Protein AF-A0A0F5L8I5-F1 (afdb_monomer)

Organism: NCBI:txid361041

Sequence (91 aa):
MKTTRFIVITLATVLVSPAFAACPAPLAGDTPEVLEANRERLICLQRELSEKADDYQVTVDLDNLDRRFDDLQLKQRFNSLQFTPPKVPDF

Radius of gyration: 30.82 Å; Cα contacts (8 Å, |Δi|>4): 14; chains: 1; bounding box: 107×15×64 Å

Secondary structure (DSSP, 8-state):
--STTTTTTTTTTS--------PPPPPPS--HHHHHHHHHHHHHHHHHHHHHHHHHHHHHHHHHHHHHHHHHHHHHHHHHS------PPP-

Foldseek 3Di:
DPPVVVVVVVVPPPPPPPPPPQQDDQDDDDDPVSVVSVVSSVVSVVVVVVVVVVVVVVVVVVVVVVVVVVVVVVVVVVVPDPDDDDDDDDD

pLDDT: mean 79.59, std 15.82, range [45.56, 96.56]

Structure (mmCIF, N/CA/C/O backbone):
data_AF-A0A0F5L8I5-F1
#
_entry.id   AF-A0A0F5L8I5-F1
#
loop_
_atom_site.group_PDB
_atom_site.id
_atom_site.type_symbol
_atom_site.label_atom_id
_atom_site.label_alt_id
_atom_site.label_comp_id
_atom_site.label_asym_id
_atom_site.label_entity_id
_atom_site.label_seq_id
_atom_site.pdbx_PDB_ins_code
_atom_site.Cartn_x
_atom_site.Cartn_y
_atom_site.Cartn_z
_atom_site.occupancy
_atom_site.B_iso_or_equiv
_atom_site.auth_seq_id
_atom_site.auth_comp_id
_atom_site.auth_asym_id
_atom_site.auth_atom_id
_atom_site.pdbx_PDB_model_num
ATOM 1 N N . MET A 1 1 ? 48.733 7.480 14.096 1.00 45.56 1 MET A N 1
ATOM 2 C CA . MET A 1 1 ? 48.014 7.751 12.826 1.00 45.56 1 MET A CA 1
ATOM 3 C C . MET A 1 1 ? 47.461 6.441 12.257 1.00 45.5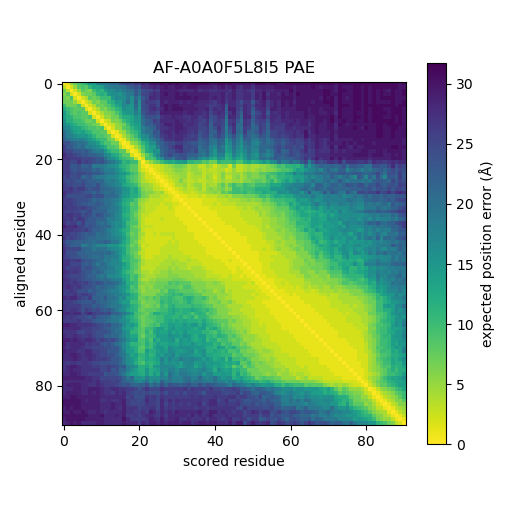6 1 MET A C 1
ATOM 5 O O . MET A 1 1 ? 48.077 5.849 11.383 1.00 45.56 1 MET A O 1
ATOM 9 N N . LYS A 1 2 ? 46.366 5.903 12.814 1.00 52.88 2 LYS A N 1
ATOM 10 C CA . LYS A 1 2 ? 45.836 4.575 12.421 1.00 52.88 2 LYS A CA 1
ATOM 11 C C . LYS A 1 2 ? 44.302 4.484 12.484 1.00 52.88 2 LYS A C 1
ATOM 13 O O . LYS A 1 2 ? 43.754 3.394 12.473 1.00 52.88 2 LYS A O 1
ATOM 18 N N . THR A 1 3 ? 43.620 5.627 12.558 1.00 54.16 3 THR A N 1
ATOM 19 C CA . THR A 1 3 ? 42.155 5.734 12.677 1.00 54.16 3 THR A CA 1
ATOM 20 C C . THR A 1 3 ? 41.492 6.236 11.391 1.00 54.16 3 THR A C 1
ATOM 22 O O . THR A 1 3 ? 40.319 5.974 11.164 1.00 54.16 3 THR A O 1
ATOM 25 N N . THR A 1 4 ? 42.246 6.869 10.486 1.00 54.28 4 THR A N 1
ATOM 26 C CA . THR A 1 4 ? 41.709 7.479 9.256 1.00 54.28 4 THR A CA 1
ATOM 27 C C . THR A 1 4 ? 41.332 6.465 8.169 1.00 54.28 4 THR A C 1
ATOM 29 O O . THR A 1 4 ? 40.541 6.776 7.289 1.00 54.28 4 THR A O 1
ATOM 32 N N . ARG A 1 5 ? 41.870 5.237 8.219 1.00 52.84 5 ARG A N 1
ATOM 33 C CA . ARG A 1 5 ? 41.588 4.196 7.210 1.00 52.84 5 ARG A CA 1
ATOM 34 C C . ARG A 1 5 ? 40.286 3.429 7.450 1.00 52.84 5 ARG A C 1
ATOM 36 O O . ARG A 1 5 ? 39.764 2.849 6.509 1.00 52.84 5 ARG A O 1
ATOM 43 N N . PHE A 1 6 ? 39.751 3.447 8.672 1.00 50.62 6 PHE A N 1
ATOM 44 C CA . PHE A 1 6 ? 38.522 2.714 8.998 1.00 50.62 6 PHE A CA 1
ATOM 45 C C . PHE A 1 6 ? 37.246 3.449 8.568 1.00 50.62 6 PHE A C 1
ATOM 47 O O . PHE A 1 6 ? 36.238 2.807 8.303 1.00 50.62 6 PHE A O 1
ATOM 54 N N . ILE A 1 7 ? 37.299 4.778 8.440 1.00 53.62 7 ILE A N 1
ATOM 55 C CA . ILE A 1 7 ? 36.136 5.613 8.093 1.00 53.62 7 ILE A CA 1
ATOM 56 C C . ILE A 1 7 ? 35.814 5.553 6.588 1.00 53.62 7 ILE A C 1
ATOM 58 O O . ILE A 1 7 ? 34.678 5.764 6.184 1.00 53.62 7 ILE A O 1
ATOM 62 N N . VAL A 1 8 ? 36.796 5.222 5.744 1.00 53.75 8 VAL A N 1
ATOM 63 C CA . VAL A 1 8 ? 36.608 5.191 4.283 1.00 53.75 8 VAL A CA 1
ATOM 64 C C . VAL A 1 8 ? 35.868 3.927 3.824 1.00 53.75 8 VAL A C 1
ATOM 66 O O . VAL A 1 8 ? 35.182 3.955 2.808 1.00 53.75 8 VAL A O 1
ATOM 69 N N . ILE A 1 9 ? 35.951 2.827 4.579 1.00 55.25 9 ILE A N 1
ATOM 70 C CA . ILE A 1 9 ? 35.363 1.540 4.171 1.00 55.25 9 ILE A CA 1
ATOM 71 C C . ILE A 1 9 ? 33.854 1.478 4.475 1.00 55.25 9 ILE A C 1
ATOM 73 O O . ILE A 1 9 ? 33.116 0.803 3.765 1.00 55.25 9 ILE A O 1
ATOM 77 N N . THR A 1 10 ? 33.357 2.231 5.458 1.00 54.28 10 THR A N 1
ATOM 78 C CA . THR A 1 10 ? 31.926 2.264 5.812 1.00 54.28 10 THR A CA 1
ATOM 79 C C . THR A 1 10 ? 31.074 3.187 4.936 1.00 54.28 10 THR A C 1
ATOM 81 O O . THR A 1 10 ? 29.851 3.116 5.005 1.00 54.28 10 THR A O 1
ATOM 84 N N . LEU A 1 11 ? 31.677 4.024 4.082 1.00 53.47 11 LEU A N 1
ATOM 85 C CA . LEU A 1 11 ? 30.937 4.950 3.211 1.00 53.47 11 LEU A CA 1
ATOM 86 C C . LEU A 1 11 ? 30.576 4.350 1.836 1.00 53.47 11 LEU A C 1
ATOM 88 O O . LEU A 1 11 ? 29.834 4.961 1.074 1.00 53.47 11 LEU A O 1
ATOM 92 N N . ALA A 1 12 ? 31.077 3.156 1.507 1.00 54.75 12 ALA A N 1
ATOM 93 C CA . ALA A 1 12 ? 30.854 2.528 0.202 1.00 54.75 12 ALA A CA 1
ATOM 94 C C . ALA A 1 12 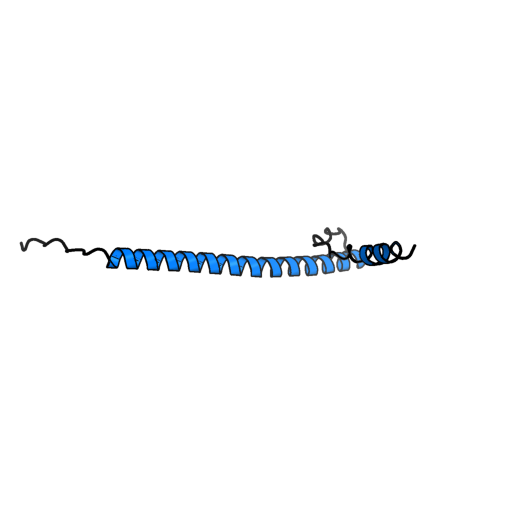? 29.549 1.708 0.107 1.00 54.75 12 ALA A C 1
ATOM 96 O O . ALA A 1 12 ? 29.181 1.275 -0.980 1.00 54.75 12 ALA A O 1
ATOM 97 N N . THR A 1 13 ? 28.828 1.495 1.212 1.00 55.88 13 THR A N 1
ATOM 98 C CA . THR A 1 13 ? 27.635 0.624 1.253 1.00 55.88 13 THR A CA 1
ATOM 99 C C . THR A 1 13 ? 26.296 1.372 1.241 1.00 55.88 13 THR A C 1
ATOM 101 O O . THR A 1 13 ? 25.259 0.748 1.427 1.00 55.88 13 THR A O 1
ATOM 104 N N . VAL A 1 14 ? 26.280 2.693 1.027 1.00 58.19 14 VAL A N 1
ATOM 105 C CA . VAL A 1 14 ? 25.071 3.531 1.215 1.00 58.19 14 VAL A CA 1
ATOM 106 C C . VAL A 1 14 ? 24.247 3.760 -0.070 1.00 58.19 14 VAL A C 1
ATOM 108 O O . VAL A 1 14 ? 23.215 4.415 -0.017 1.00 58.19 14 VAL A O 1
ATOM 111 N N . LEU A 1 15 ? 24.619 3.212 -1.233 1.00 54.22 15 LEU A N 1
ATOM 112 C CA . LEU A 1 15 ? 23.956 3.572 -2.505 1.00 54.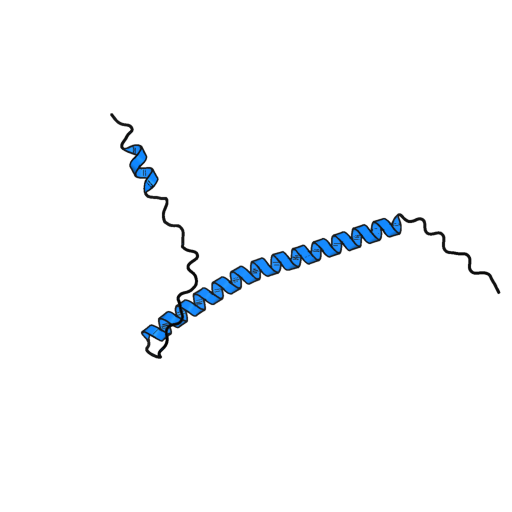22 15 LEU A CA 1
ATOM 113 C C . LEU A 1 15 ? 23.499 2.383 -3.361 1.00 54.22 15 LEU A C 1
ATOM 115 O O . LEU A 1 15 ? 23.592 2.423 -4.583 1.00 54.22 15 LEU A O 1
ATOM 119 N N . VAL A 1 16 ? 22.948 1.342 -2.735 1.00 55.94 16 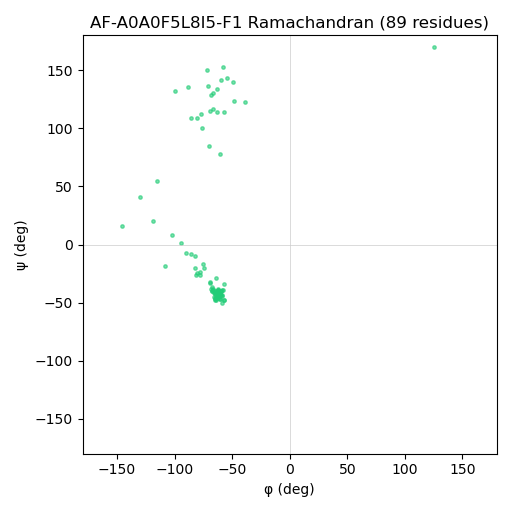VAL A N 1
ATOM 120 C CA . VAL A 1 16 ? 22.067 0.394 -3.443 1.00 55.94 16 VAL A CA 1
ATOM 121 C C . VAL A 1 16 ? 20.667 0.492 -2.850 1.00 55.94 16 VAL A C 1
ATOM 123 O O . VAL A 1 16 ? 20.086 -0.481 -2.384 1.00 55.94 16 VAL A O 1
ATOM 126 N N . SER A 1 17 ? 20.125 1.707 -2.827 1.00 45.62 17 SER A N 1
ATOM 127 C CA . SER A 1 17 ? 18.678 1.870 -2.786 1.00 45.62 17 SER A CA 1
ATOM 128 C C . SER A 1 17 ? 18.191 1.408 -4.157 1.00 45.62 17 SER A C 1
ATOM 130 O O . SER A 1 17 ? 18.563 2.053 -5.144 1.00 45.62 17 SER A O 1
ATOM 132 N N . PRO A 1 18 ? 17.412 0.319 -4.292 1.00 51.28 18 PRO A N 1
ATOM 133 C CA . PRO A 1 18 ? 16.659 0.146 -5.516 1.00 51.28 18 PRO A CA 1
ATOM 134 C C . PRO A 1 18 ? 15.813 1.409 -5.615 1.00 51.28 18 PRO A C 1
ATOM 136 O O . PRO A 1 18 ? 14.998 1.698 -4.737 1.00 51.28 18 PRO A O 1
ATOM 139 N N . ALA A 1 19 ? 16.079 2.227 -6.631 1.00 54.31 19 ALA A N 1
ATOM 140 C CA . ALA A 1 19 ? 15.091 3.190 -7.048 1.00 54.31 19 ALA A CA 1
ATOM 141 C C . ALA A 1 19 ? 13.792 2.388 -7.159 1.00 54.31 19 ALA A C 1
ATOM 143 O O . ALA A 1 19 ? 13.766 1.361 -7.842 1.00 54.31 19 ALA A O 1
ATOM 144 N N . PHE A 1 20 ? 12.750 2.809 -6.446 1.00 49.78 20 PHE A N 1
ATOM 145 C CA . PHE A 1 20 ? 11.379 2.497 -6.819 1.00 49.78 20 PHE A CA 1
ATOM 146 C C . PHE A 1 20 ? 11.205 3.118 -8.205 1.00 49.78 20 PHE A C 1
ATOM 148 O O . PHE A 1 20 ? 10.816 4.275 -8.358 1.00 49.78 20 PHE A O 1
ATOM 155 N N . ALA A 1 21 ? 11.745 2.418 -9.196 1.00 54.38 21 ALA A N 1
ATOM 156 C CA . ALA A 1 21 ? 11.952 2.903 -10.531 1.00 54.38 21 ALA A CA 1
ATOM 157 C C . ALA A 1 21 ? 10.572 2.871 -11.146 1.00 54.38 21 ALA A C 1
ATOM 159 O O . ALA A 1 21 ? 10.095 1.800 -11.512 1.00 54.38 21 ALA A O 1
ATOM 160 N N . ALA A 1 22 ? 9.930 4.038 -11.189 1.00 72.69 22 ALA A N 1
ATOM 161 C CA . ALA A 1 22 ? 8.741 4.247 -11.992 1.00 72.69 22 ALA A CA 1
ATOM 162 C C . ALA A 1 22 ? 8.927 3.493 -13.313 1.00 72.69 22 ALA A C 1
ATOM 164 O O . ALA A 1 22 ? 9.949 3.686 -13.984 1.00 72.69 22 ALA A O 1
ATOM 165 N N . CYS A 1 23 ? 8.002 2.581 -13.621 1.00 84.00 23 CYS A N 1
ATOM 166 C CA . CYS A 1 23 ? 8.167 1.680 -14.754 1.00 84.00 23 CYS A CA 1
ATOM 167 C C . CYS A 1 23 ? 8.565 2.443 -16.030 1.00 84.00 23 CYS A C 1
ATOM 169 O O . CYS A 1 23 ? 8.039 3.537 -16.280 1.00 84.00 23 CYS A O 1
ATOM 171 N N . PRO A 1 24 ? 9.488 1.890 -16.840 1.00 82.81 24 PRO A N 1
ATOM 172 C CA . PRO A 1 24 ? 10.097 2.603 -17.964 1.00 82.81 24 PRO A CA 1
ATOM 173 C C . PRO A 1 24 ? 9.028 3.151 -18.909 1.00 82.81 24 PRO A C 1
ATOM 175 O O . PRO A 1 24 ? 8.007 2.497 -19.096 1.00 82.81 24 PRO A O 1
ATOM 178 N N . ALA A 1 25 ? 9.229 4.344 -19.481 1.00 82.00 25 ALA A N 1
ATOM 179 C CA . ALA A 1 25 ? 8.269 5.028 -20.363 1.00 82.00 25 ALA A CA 1
ATOM 180 C C . ALA A 1 25 ? 7.902 4.177 -21.604 1.00 82.00 25 ALA A C 1
ATOM 182 O O . ALA A 1 25 ? 8.712 3.347 -22.016 1.00 82.00 25 ALA A O 1
ATOM 183 N N . PRO A 1 26 ? 6.703 4.336 -22.206 1.00 85.81 26 PRO A N 1
ATOM 184 C CA . PRO A 1 26 ? 6.336 3.528 -23.360 1.00 85.81 26 PRO A CA 1
ATOM 185 C C . PRO A 1 26 ? 7.173 3.964 -24.563 1.00 85.81 26 PRO A C 1
ATOM 187 O O . PRO A 1 26 ? 7.348 5.161 -24.803 1.00 85.81 26 PRO A O 1
ATOM 190 N N . LEU A 1 27 ? 7.673 2.994 -25.321 1.00 88.44 27 LEU A N 1
ATOM 191 C CA . LEU A 1 27 ? 8.405 3.253 -26.554 1.00 88.44 27 LEU A CA 1
ATOM 192 C C . LEU A 1 27 ? 7.467 3.058 -27.744 1.00 88.44 27 LEU A C 1
ATOM 194 O O . LEU A 1 27 ? 6.737 2.072 -27.812 1.00 88.44 27 LEU A O 1
ATOM 198 N N . ALA A 1 28 ? 7.468 4.019 -28.665 1.00 84.50 28 ALA A N 1
ATOM 199 C CA . ALA A 1 28 ? 6.651 3.963 -29.869 1.00 84.50 28 ALA A CA 1
ATOM 200 C C . ALA A 1 28 ? 7.399 3.238 -30.994 1.00 84.50 28 ALA A C 1
ATOM 202 O O . ALA A 1 28 ? 8.571 3.523 -31.245 1.00 84.50 28 ALA A O 1
ATOM 203 N N . GLY A 1 29 ? 6.700 2.346 -31.693 1.00 88.56 29 GLY A N 1
ATOM 204 C CA . GLY A 1 29 ? 7.219 1.597 -32.834 1.00 88.56 29 GLY A CA 1
ATOM 205 C C . GLY A 1 29 ? 7.073 0.088 -32.665 1.00 88.56 29 GLY A C 1
ATOM 206 O O . GLY A 1 29 ? 6.760 -0.401 -31.584 1.00 88.56 29 GLY A O 1
ATOM 207 N N . ASP A 1 30 ? 7.343 -0.632 -33.752 1.00 88.94 30 ASP A N 1
ATOM 208 C CA . ASP A 1 30 ? 7.090 -2.076 -33.854 1.00 88.94 30 ASP A CA 1
ATOM 209 C C . ASP A 1 30 ? 8.380 -2.879 -34.099 1.00 88.94 30 ASP A C 1
ATOM 211 O O . ASP A 1 30 ? 8.345 -4.002 -34.603 1.00 88.94 30 ASP A O 1
ATOM 215 N N . THR A 1 31 ? 9.546 -2.302 -33.785 1.00 92.88 31 THR A N 1
ATOM 216 C CA . THR A 1 31 ? 10.810 -3.047 -33.869 1.00 92.88 31 THR A CA 1
ATOM 217 C C . THR A 1 31 ? 10.881 -4.072 -32.731 1.00 92.88 31 THR A C 1
ATOM 219 O O . THR A 1 31 ? 10.312 -3.839 -31.658 1.00 92.88 31 THR A O 1
ATOM 222 N N . PRO A 1 32 ? 11.563 -5.215 -32.921 1.00 90.81 32 PRO A N 1
ATOM 223 C CA . PRO A 1 32 ? 11.644 -6.250 -31.891 1.00 90.81 32 PRO A CA 1
ATOM 224 C C . PRO A 1 32 ? 12.231 -5.733 -30.568 1.00 90.81 32 PRO A C 1
ATOM 226 O O . PRO A 1 32 ? 11.775 -6.127 -29.499 1.00 90.81 32 PRO A O 1
ATOM 229 N N . GLU A 1 33 ? 13.172 -4.792 -30.616 1.00 88.69 33 GLU A N 1
ATOM 230 C CA . GLU A 1 33 ? 13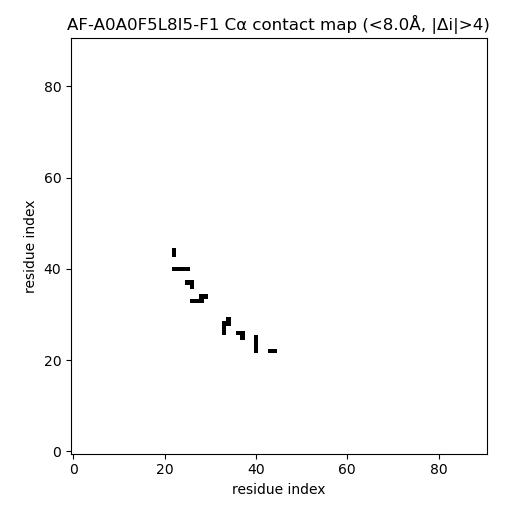.763 -4.167 -29.428 1.00 88.69 33 GLU A CA 1
ATOM 231 C C . GLU A 1 33 ? 12.750 -3.294 -28.676 1.00 88.69 33 GLU A C 1
ATOM 233 O O . GLU A 1 33 ? 12.695 -3.314 -27.446 1.00 88.69 33 GLU A O 1
ATOM 238 N N . VAL A 1 34 ? 11.919 -2.546 -29.410 1.00 88.62 34 VAL A N 1
ATOM 239 C CA . VAL A 1 34 ? 10.845 -1.729 -28.832 1.00 88.62 34 VAL A CA 1
ATOM 240 C C . VAL A 1 34 ? 9.776 -2.619 -28.200 1.00 88.62 34 VAL A C 1
ATOM 242 O O . VAL A 1 34 ? 9.262 -2.300 -27.126 1.00 88.62 34 VAL A O 1
ATOM 245 N N . LEU A 1 35 ? 9.457 -3.752 -28.826 1.00 89.25 35 LEU A N 1
ATOM 246 C CA . LEU A 1 35 ? 8.477 -4.689 -28.292 1.00 89.25 35 LEU A CA 1
ATOM 247 C C . LEU A 1 35 ? 8.954 -5.332 -26.984 1.00 89.25 35 LEU A C 1
ATOM 249 O O . LEU A 1 35 ? 8.184 -5.375 -26.024 1.00 89.25 35 LEU A O 1
ATOM 253 N N . GLU A 1 36 ? 10.211 -5.775 -26.913 1.00 90.50 36 GLU A N 1
ATOM 254 C CA . GLU A 1 36 ? 10.767 -6.344 -25.679 1.00 90.50 36 GLU A CA 1
ATOM 255 C C . GLU A 1 36 ? 10.856 -5.303 -24.556 1.00 90.50 36 GLU A C 1
ATOM 257 O O . GLU A 1 36 ? 10.424 -5.567 -23.434 1.00 90.50 36 GLU A O 1
ATOM 262 N N . ALA A 1 37 ? 11.277 -4.073 -24.853 1.00 86.62 37 ALA A N 1
ATOM 263 C CA . ALA A 1 37 ? 11.292 -3.004 -23.854 1.00 86.62 37 ALA A CA 1
ATOM 264 C C . ALA A 1 37 ? 9.878 -2.670 -23.324 1.00 86.62 37 ALA A C 1
ATOM 266 O O . ALA A 1 37 ? 9.676 -2.457 -22.125 1.00 86.62 37 ALA A O 1
ATOM 267 N N . ASN A 1 38 ? 8.863 -2.677 -24.195 1.00 88.62 38 ASN A N 1
ATOM 268 C CA . ASN A 1 38 ? 7.467 -2.515 -23.783 1.00 88.62 38 ASN A CA 1
ATOM 269 C C . ASN A 1 38 ? 6.938 -3.731 -23.000 1.00 88.62 38 ASN A C 1
ATOM 271 O O . ASN A 1 38 ? 6.118 -3.569 -22.094 1.00 88.62 38 ASN A O 1
ATOM 275 N N . ARG A 1 39 ? 7.411 -4.945 -23.294 1.00 88.75 39 ARG A N 1
ATOM 276 C CA . ARG A 1 39 ? 7.085 -6.148 -22.519 1.00 88.75 39 ARG A CA 1
ATOM 277 C C . ARG A 1 39 ? 7.632 -6.058 -21.097 1.00 88.75 39 ARG A C 1
ATOM 279 O O . ARG A 1 39 ? 6.889 -6.300 -20.146 1.00 88.75 39 ARG A O 1
ATOM 286 N N . GLU A 1 40 ? 8.892 -5.669 -20.938 1.00 90.94 40 GLU A N 1
ATOM 287 C CA . GLU A 1 40 ? 9.515 -5.460 -19.624 1.00 90.94 40 GLU A CA 1
ATOM 288 C C . GLU A 1 40 ? 8.775 -4.389 -18.812 1.00 90.94 40 GLU A C 1
ATOM 290 O O . GLU A 1 40 ? 8.508 -4.571 -17.620 1.00 90.94 40 GLU A O 1
ATOM 295 N N . ARG A 1 41 ? 8.341 -3.309 -19.475 1.00 89.94 41 ARG A N 1
ATOM 296 C CA . ARG A 1 41 ? 7.472 -2.286 -18.880 1.00 89.94 41 ARG A CA 1
ATOM 297 C C . ARG A 1 41 ? 6.171 -2.877 -18.338 1.00 89.94 41 ARG A C 1
ATOM 299 O O . ARG A 1 41 ? 5.785 -2.545 -17.219 1.00 89.94 41 ARG A O 1
ATOM 306 N N . LEU A 1 42 ? 5.478 -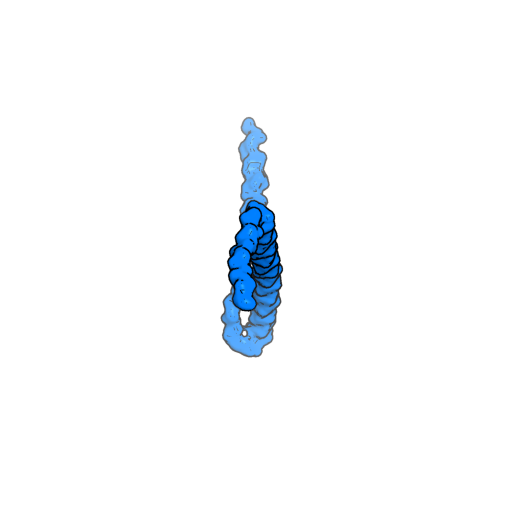3.717 -19.108 1.00 91.50 42 LEU A N 1
ATOM 307 C CA . LEU A 1 42 ? 4.215 -4.323 -18.672 1.00 91.50 42 LEU A CA 1
ATOM 308 C C . LEU A 1 42 ? 4.404 -5.219 -17.446 1.00 91.50 42 LEU A C 1
ATOM 310 O O . LEU A 1 42 ? 3.586 -5.167 -16.532 1.00 91.50 42 LEU A O 1
ATOM 314 N N . ILE A 1 43 ? 5.496 -5.984 -17.393 1.00 92.12 43 ILE A N 1
ATOM 315 C CA . ILE A 1 43 ? 5.833 -6.820 -16.232 1.00 92.12 43 ILE A CA 1
ATOM 316 C C . ILE A 1 43 ? 6.066 -5.948 -14.992 1.00 92.12 43 ILE A C 1
ATOM 318 O O . ILE A 1 43 ? 5.557 -6.255 -13.914 1.00 92.12 43 ILE A O 1
ATOM 322 N N . CYS A 1 44 ? 6.788 -4.834 -15.144 1.00 91.12 44 CYS A N 1
ATOM 323 C CA . CYS A 1 44 ? 6.971 -3.867 -14.064 1.00 91.12 44 CYS A CA 1
ATOM 324 C C . CYS A 1 44 ? 5.626 -3.306 -13.572 1.00 91.12 44 CYS A C 1
ATOM 326 O O . CYS A 1 44 ? 5.335 -3.362 -12.378 1.00 91.12 44 CYS A O 1
ATOM 328 N N . LEU A 1 45 ? 4.775 -2.832 -14.490 1.00 89.75 45 LEU A N 1
ATOM 329 C CA . LEU A 1 45 ? 3.472 -2.255 -14.143 1.00 89.75 45 LEU A CA 1
ATOM 330 C C . LEU A 1 45 ? 2.558 -3.280 -13.467 1.00 89.75 45 LEU A C 1
ATOM 332 O O . LEU A 1 45 ? 1.850 -2.947 -12.521 1.00 89.75 45 LEU A O 1
ATOM 336 N N . GLN A 1 46 ? 2.589 -4.535 -13.918 1.00 91.31 46 GLN A N 1
ATOM 337 C CA . GLN A 1 46 ? 1.838 -5.620 -13.297 1.00 91.31 46 GLN A CA 1
ATOM 338 C C . GLN A 1 46 ? 2.270 -5.838 -11.843 1.00 91.31 46 GLN A C 1
ATOM 340 O O . GLN A 1 46 ? 1.417 -6.009 -10.973 1.00 91.31 46 GLN A O 1
ATOM 345 N N . ARG A 1 47 ? 3.578 -5.794 -11.571 1.00 89.25 47 ARG A N 1
ATOM 346 C CA . ARG A 1 47 ? 4.110 -5.918 -10.212 1.00 89.25 47 ARG A CA 1
ATOM 347 C C . ARG A 1 47 ? 3.677 -4.751 -9.323 1.00 89.25 47 ARG A C 1
ATOM 349 O O . ARG A 1 47 ? 3.207 -4.991 -8.213 1.00 89.25 47 ARG A O 1
ATOM 356 N N . GLU A 1 48 ? 3.770 -3.515 -9.814 1.00 87.31 48 GLU A N 1
ATOM 357 C CA . GLU A 1 48 ? 3.290 -2.340 -9.069 1.00 87.31 48 GLU A CA 1
ATOM 358 C C . GLU A 1 48 ? 1.790 -2.430 -8.758 1.00 87.31 48 GLU A C 1
ATOM 360 O O . GLU A 1 48 ? 1.354 -2.061 -7.669 1.00 87.31 48 GLU A O 1
ATOM 365 N N . LEU A 1 49 ? 0.987 -2.920 -9.708 1.00 88.00 49 LEU A N 1
ATOM 366 C CA . LEU A 1 49 ? -0.446 -3.113 -9.502 1.00 88.00 49 LEU A CA 1
ATOM 367 C C . LEU A 1 49 ? -0.732 -4.179 -8.446 1.00 88.00 49 LEU A C 1
ATOM 369 O O . LEU A 1 49 ? -1.607 -3.954 -7.616 1.00 88.00 49 LEU A O 1
ATOM 373 N N . SER A 1 50 ? -0.006 -5.303 -8.447 1.00 87.38 50 SER A N 1
ATOM 374 C CA . SER A 1 50 ? -0.179 -6.327 -7.409 1.00 87.38 50 SER A CA 1
ATOM 375 C C . SER A 1 50 ? 0.162 -5.798 -6.017 1.00 87.38 50 SER A C 1
ATOM 377 O O . SER A 1 50 ? -0.614 -5.991 -5.091 1.00 87.38 50 SER A O 1
ATOM 379 N N . GLU A 1 51 ? 1.256 -5.047 -5.885 1.00 85.38 51 GLU A N 1
ATOM 380 C CA . GLU A 1 51 ? 1.674 -4.486 -4.596 1.00 85.38 51 GLU A CA 1
ATOM 381 C C . GLU A 1 51 ? 0.658 -3.461 -4.066 1.00 85.38 51 GLU A C 1
ATOM 383 O O . GLU A 1 51 ? 0.307 -3.471 -2.889 1.00 85.38 51 GLU A O 1
ATOM 388 N N . LYS A 1 52 ? 0.103 -2.619 -4.950 1.00 85.75 52 LYS A N 1
ATOM 389 C CA . LYS A 1 52 ? -0.970 -1.678 -4.587 1.00 85.75 52 LYS A CA 1
ATOM 390 C C . LYS A 1 52 ? -2.292 -2.370 -4.263 1.00 85.75 52 LYS A C 1
ATOM 392 O O . LYS A 1 52 ? -3.056 -1.858 -3.450 1.00 85.75 52 LYS A O 1
ATOM 397 N N . ALA A 1 53 ? -2.595 -3.489 -4.916 1.00 85.31 53 ALA A N 1
ATOM 398 C CA . ALA A 1 53 ? -3.814 -4.244 -4.650 1.00 85.31 53 ALA A CA 1
ATOM 399 C C . ALA A 1 53 ? -3.785 -4.870 -3.250 1.00 85.31 53 ALA A C 1
ATOM 401 O O . ALA A 1 53 ? -4.796 -4.818 -2.550 1.00 85.31 53 ALA A O 1
ATOM 402 N N . ASP A 1 54 ? -2.630 -5.387 -2.828 1.00 85.44 54 ASP A N 1
ATOM 403 C CA . ASP A 1 54 ? -2.447 -5.938 -1.484 1.00 85.44 54 ASP A CA 1
ATOM 404 C C . ASP A 1 54 ? -2.652 -4.856 -0.406 1.00 85.44 54 ASP A C 1
ATOM 406 O O . ASP A 1 54 ? -3.390 -5.070 0.556 1.00 85.44 54 ASP A O 1
ATOM 410 N N . ASP A 1 55 ? -2.085 -3.660 -0.600 1.00 85.94 55 ASP A N 1
ATOM 411 C CA . ASP A 1 55 ? -2.266 -2.517 0.311 1.00 85.94 55 ASP A CA 1
ATOM 412 C C . ASP A 1 55 ? -3.728 -2.026 0.363 1.00 85.94 55 ASP A C 1
ATOM 414 O O . ASP A 1 55 ? -4.295 -1.756 1.430 1.00 85.94 55 ASP A O 1
ATOM 418 N N . TYR A 1 56 ? -4.389 -1.983 -0.797 1.00 89.00 56 TYR A N 1
ATOM 419 C CA . TYR A 1 56 ? -5.806 -1.639 -0.885 1.00 89.00 56 TYR A CA 1
ATOM 420 C C . TYR A 1 56 ? -6.688 -2.643 -0.135 1.00 89.00 56 TYR A C 1
ATOM 422 O O . TYR A 1 56 ? -7.602 -2.239 0.587 1.00 89.00 56 TYR A O 1
ATOM 430 N N . GLN A 1 57 ? -6.405 -3.942 -0.262 1.00 90.56 57 GLN A N 1
ATOM 431 C CA . GLN A 1 57 ? -7.156 -4.988 0.428 1.00 90.56 57 GLN A CA 1
ATOM 432 C C . GLN A 1 57 ? -7.058 -4.831 1.950 1.00 90.56 57 GLN A C 1
ATOM 434 O O . GLN A 1 57 ? -8.082 -4.858 2.634 1.00 90.56 57 GLN A O 1
ATOM 439 N N . VAL A 1 58 ? -5.853 -4.583 2.474 1.00 92.19 58 VAL A N 1
ATOM 440 C CA . VAL A 1 58 ? -5.642 -4.326 3.908 1.00 92.19 58 VAL A CA 1
ATOM 441 C C . VAL A 1 58 ? -6.451 -3.115 4.371 1.00 92.19 58 VAL A C 1
ATOM 443 O O . VAL A 1 58 ? -7.112 -3.173 5.407 1.00 92.19 58 VAL A O 1
ATOM 446 N N . THR A 1 59 ? -6.450 -2.034 3.592 1.00 92.94 59 THR A N 1
ATOM 447 C CA . THR A 1 59 ? -7.215 -0.818 3.909 1.00 92.94 59 THR A CA 1
ATOM 448 C C . THR A 1 59 ? -8.719 -1.098 3.989 1.00 92.94 59 THR A C 1
ATOM 450 O O . THR A 1 59 ? -9.376 -0.712 4.954 1.00 92.94 59 THR A O 1
ATOM 453 N N . VAL A 1 60 ? -9.267 -1.825 3.012 1.00 94.88 60 VAL A N 1
ATOM 454 C CA . VAL A 1 60 ? -10.688 -2.211 2.997 1.00 94.88 60 VAL A CA 1
ATOM 455 C C . VAL A 1 60 ? -11.043 -3.104 4.189 1.00 94.88 60 VAL A C 1
ATOM 457 O O . VAL A 1 60 ? -12.118 -2.958 4.777 1.00 94.88 60 VAL A O 1
ATOM 460 N N . ASP A 1 61 ? -10.160 -4.026 4.565 1.00 93.62 61 ASP A N 1
ATOM 461 C CA . ASP A 1 61 ? -10.382 -4.910 5.709 1.00 93.62 61 ASP A CA 1
ATOM 462 C C . ASP A 1 61 ? -10.384 -4.137 7.036 1.00 93.62 61 ASP A C 1
ATOM 464 O O . ASP A 1 61 ? -11.235 -4.396 7.895 1.00 93.62 61 ASP A O 1
ATOM 468 N N . LEU A 1 62 ? -9.504 -3.140 7.183 1.00 95.44 62 LEU A N 1
ATOM 469 C CA . LEU A 1 62 ? -9.482 -2.245 8.343 1.00 95.44 62 LEU A CA 1
ATOM 470 C C . LEU A 1 62 ? -10.760 -1.405 8.445 1.00 95.44 62 LEU A C 1
ATOM 472 O O . LEU A 1 62 ? -11.389 -1.394 9.504 1.00 95.44 62 LEU A O 1
ATOM 476 N N . ASP A 1 63 ? -11.197 -0.783 7.349 1.00 96.06 63 ASP A N 1
ATOM 477 C CA . ASP A 1 63 ? -12.442 -0.004 7.309 1.00 96.06 63 ASP A CA 1
ATOM 478 C C . ASP A 1 63 ? -13.663 -0.854 7.692 1.00 96.06 63 ASP A C 1
ATOM 480 O O . ASP A 1 63 ? -14.577 -0.408 8.391 1.00 96.06 63 ASP A O 1
ATOM 484 N N . ASN A 1 64 ? -13.699 -2.109 7.241 1.00 95.25 64 ASN A N 1
ATOM 485 C CA . ASN A 1 64 ? -14.766 -3.036 7.601 1.00 95.25 64 ASN A CA 1
ATOM 486 C C . ASN A 1 64 ? -14.731 -3.422 9.083 1.00 95.25 64 ASN A C 1
ATOM 488 O O . ASN A 1 64 ? -15.792 -3.606 9.686 1.00 95.25 64 ASN A O 1
ATOM 492 N N . LEU A 1 65 ? -13.542 -3.574 9.669 1.00 95.50 65 LEU A N 1
ATOM 493 C CA . LEU A 1 65 ? -13.385 -3.851 11.095 1.00 95.50 65 LEU A CA 1
ATOM 494 C C . LEU A 1 65 ? -13.897 -2.667 11.922 1.00 95.50 65 LEU A C 1
ATOM 496 O O . LEU A 1 65 ? -14.716 -2.870 12.818 1.00 95.50 65 LEU A O 1
ATOM 500 N N . ASP A 1 66 ? -13.492 -1.449 11.571 1.00 96.56 66 ASP A N 1
ATOM 501 C CA . ASP A 1 66 ? -13.886 -0.223 12.271 1.00 96.56 66 ASP A CA 1
ATOM 502 C C . ASP A 1 66 ? -15.414 -0.066 12.314 1.00 96.56 66 ASP A C 1
ATOM 504 O O . ASP A 1 66 ? -16.022 0.028 13.382 1.00 96.56 66 ASP A O 1
ATOM 508 N N . ARG A 1 67 ? -16.078 -0.247 11.165 1.00 95.31 67 ARG A N 1
ATOM 509 C CA . ARG A 1 67 ? -17.550 -0.233 11.080 1.00 95.31 67 ARG A CA 1
ATOM 510 C C . ARG A 1 67 ? -18.220 -1.286 11.960 1.00 95.31 67 ARG A C 1
ATOM 512 O O . ARG A 1 67 ? -19.278 -1.032 12.537 1.00 95.31 67 ARG A O 1
ATOM 519 N N . ARG A 1 68 ? -17.645 -2.490 12.055 1.00 94.81 68 ARG A N 1
ATOM 520 C CA . ARG A 1 68 ? -18.175 -3.554 12.928 1.00 94.81 68 ARG A CA 1
ATOM 521 C C . ARG A 1 68 ? -18.009 -3.191 14.398 1.00 94.81 68 ARG A C 1
ATOM 523 O O . ARG A 1 68 ? -18.891 -3.500 15.197 1.00 94.81 68 ARG A O 1
ATOM 530 N N . PHE A 1 69 ? -16.898 -2.560 14.760 1.00 96.56 69 PHE A N 1
ATOM 531 C CA . PHE A 1 69 ? -16.658 -2.105 16.122 1.00 96.56 69 PHE A CA 1
ATOM 532 C C . PHE A 1 69 ? -17.649 -1.009 16.529 1.00 96.56 69 PHE A C 1
ATOM 534 O O . PHE A 1 69 ? -18.236 -1.088 17.610 1.00 96.56 69 PHE A O 1
ATOM 541 N N . ASP A 1 70 ? -17.917 -0.057 15.638 1.00 95.56 70 ASP A N 1
ATOM 542 C CA . ASP A 1 70 ? -18.925 0.984 15.843 1.00 95.56 70 ASP A CA 1
ATOM 543 C C . ASP A 1 70 ? -20.336 0.414 16.020 1.00 95.56 70 ASP A C 1
ATOM 545 O O . ASP A 1 70 ? -21.049 0.800 16.950 1.00 95.56 70 ASP A O 1
ATOM 549 N N . ASP A 1 71 ? -20.733 -0.554 15.190 1.00 95.94 71 ASP A N 1
ATOM 550 C CA . ASP A 1 71 ? -22.024 -1.239 15.325 1.00 95.94 71 ASP A CA 1
ATOM 551 C C . ASP A 1 71 ? -22.146 -1.969 16.675 1.00 95.94 71 ASP A C 1
ATOM 553 O O . ASP A 1 71 ? -23.174 -1.886 17.354 1.00 95.94 71 ASP A O 1
ATOM 557 N N . LEU A 1 72 ? -21.083 -2.646 17.120 1.00 94.81 72 LEU A N 1
ATOM 558 C CA . LEU A 1 72 ? -21.061 -3.312 18.424 1.00 94.81 72 LEU A CA 1
ATOM 559 C C . LEU A 1 72 ? -21.174 -2.318 19.581 1.00 94.81 72 LEU A C 1
ATOM 561 O O . LEU A 1 72 ? -21.961 -2.544 20.504 1.00 94.81 72 LEU A O 1
ATOM 565 N N . GLN A 1 73 ? -20.430 -1.212 19.533 1.00 94.81 73 GLN A N 1
ATOM 566 C CA . GLN A 1 73 ? -20.541 -0.152 20.532 1.00 94.81 73 GLN A CA 1
ATOM 567 C C . GLN A 1 73 ? -21.949 0.442 20.564 1.00 94.81 73 GLN A C 1
ATOM 569 O O . GLN A 1 73 ? -22.505 0.667 21.640 1.00 94.81 73 GLN A O 1
ATOM 574 N N . LEU A 1 74 ? -22.549 0.679 19.398 1.00 93.50 74 LEU A N 1
ATOM 575 C CA . LEU A 1 74 ? -23.903 1.203 19.297 1.00 93.50 74 LEU A CA 1
ATOM 57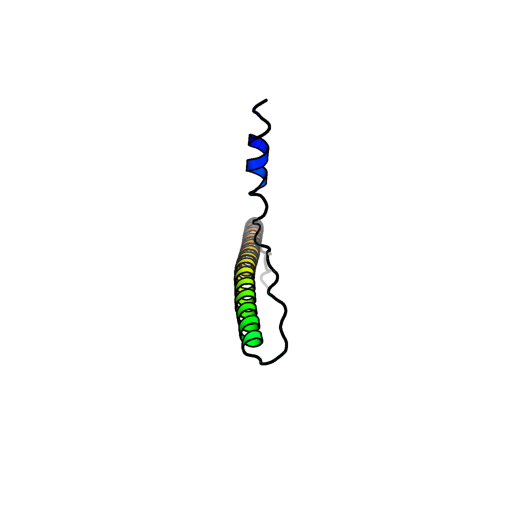6 C C . LEU A 1 74 ? -24.915 0.235 19.921 1.00 93.50 74 LEU A C 1
ATOM 578 O O . LEU A 1 74 ? -25.737 0.652 20.736 1.00 93.50 74 LEU A O 1
ATOM 582 N N . LYS A 1 75 ? -24.813 -1.063 19.621 1.00 90.06 75 LYS A N 1
ATOM 583 C CA . LYS A 1 75 ? -25.643 -2.111 20.238 1.00 90.06 75 LYS A CA 1
ATOM 584 C C . LYS A 1 75 ? -25.488 -2.157 21.753 1.00 90.06 75 LYS A C 1
ATOM 586 O O . LYS A 1 75 ? -26.485 -2.249 22.461 1.00 90.06 75 LYS A O 1
ATOM 591 N N . GLN A 1 76 ? -24.264 -2.061 22.266 1.00 89.88 76 GLN A N 1
ATOM 592 C CA . GLN A 1 76 ? -24.018 -2.008 23.709 1.00 89.88 76 GLN A CA 1
ATOM 593 C C . GLN A 1 76 ? -24.671 -0.782 24.348 1.00 89.88 76 GLN A C 1
ATOM 595 O O . GLN A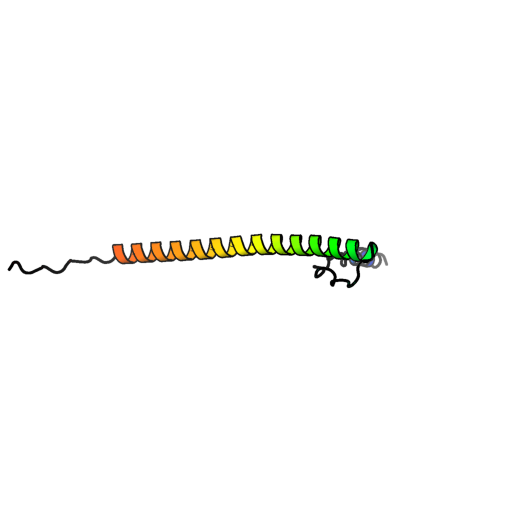 1 76 ? -25.320 -0.910 25.385 1.00 89.88 76 GLN A O 1
ATOM 600 N N . ARG A 1 77 ? -24.563 0.388 23.707 1.00 88.81 77 ARG A N 1
ATOM 601 C CA . ARG A 1 77 ? -25.242 1.607 24.162 1.00 88.81 77 ARG A CA 1
ATOM 602 C C . ARG A 1 77 ? -26.754 1.413 24.173 1.00 88.81 77 ARG A C 1
ATOM 604 O O . ARG A 1 77 ? -27.363 1.687 25.198 1.00 88.81 77 ARG A O 1
ATOM 611 N N . PHE A 1 78 ? -27.350 0.867 23.115 1.00 89.19 78 PHE A N 1
ATOM 612 C CA . PHE A 1 78 ? -28.785 0.564 23.093 1.00 89.19 78 PHE A CA 1
ATOM 613 C C . PHE A 1 78 ? -29.203 -0.425 24.184 1.00 89.19 78 PHE A C 1
ATOM 615 O O . PHE A 1 78 ? -30.181 -0.171 24.875 1.00 89.19 78 PHE A O 1
ATOM 622 N N . ASN A 1 79 ? -28.440 -1.496 24.402 1.00 85.06 79 ASN A N 1
ATOM 623 C CA . ASN A 1 79 ? -28.708 -2.460 25.472 1.00 85.06 79 ASN A CA 1
ATOM 624 C C . ASN A 1 79 ? -28.588 -1.832 26.870 1.00 85.06 79 ASN A C 1
ATOM 626 O O . ASN A 1 79 ? -29.244 -2.283 27.805 1.00 85.06 79 ASN A O 1
ATOM 630 N N . SER A 1 80 ? -27.751 -0.801 27.023 1.00 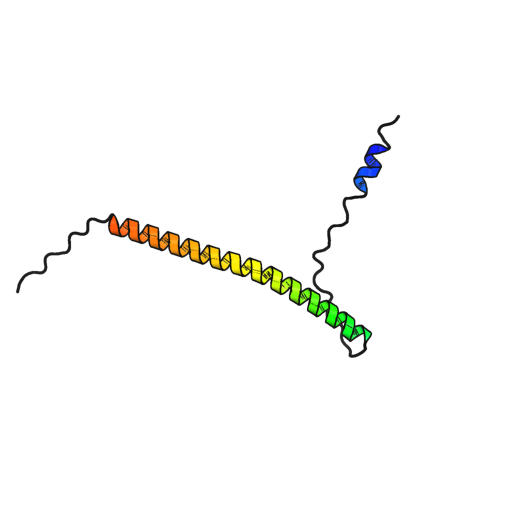86.75 80 SER A N 1
ATOM 631 C CA . SER A 1 80 ? -27.613 -0.055 28.279 1.00 86.75 80 SER A CA 1
ATOM 632 C C . SER A 1 80 ? -28.781 0.901 28.549 1.00 86.75 80 SER A C 1
ATOM 634 O O . SER A 1 80 ? -28.974 1.327 29.688 1.00 86.75 80 SER A O 1
ATOM 636 N N . LEU A 1 81 ? -29.583 1.226 27.529 1.00 83.75 81 LEU A N 1
ATOM 637 C CA . LEU A 1 81 ? -30.783 2.031 27.705 1.00 83.75 81 LEU A CA 1
ATOM 638 C C . LEU A 1 81 ? -31.880 1.141 28.299 1.00 83.75 81 LEU A C 1
ATOM 640 O O . LEU A 1 81 ? -32.395 0.240 27.641 1.00 83.75 81 LEU A O 1
ATOM 644 N N . GLN A 1 82 ? -32.274 1.412 29.545 1.00 70.31 82 GLN A N 1
ATOM 645 C CA . GLN A 1 82 ? -33.488 0.836 30.127 1.00 70.31 82 GLN A CA 1
ATOM 646 C C . GLN A 1 82 ? -34.702 1.469 29.441 1.00 70.31 82 GLN A C 1
ATOM 648 O O . GLN A 1 82 ? -35.249 2.472 29.895 1.00 70.31 82 GLN A O 1
ATOM 653 N N . PHE A 1 83 ? -35.083 0.917 28.292 1.00 69.81 83 PHE A N 1
ATOM 654 C CA . PHE A 1 83 ? -36.258 1.358 27.562 1.00 69.81 83 PHE A CA 1
ATOM 655 C C . PHE A 1 83 ? -37.507 0.735 28.184 1.00 69.81 83 PHE A C 1
ATOM 657 O O . PHE A 1 83 ? -37.751 -0.464 28.052 1.00 69.81 83 PHE A O 1
ATOM 664 N N . THR A 1 84 ? -38.311 1.555 28.855 1.00 71.94 84 THR A N 1
ATOM 665 C CA . THR A 1 84 ? -39.663 1.172 29.263 1.00 71.94 84 THR A CA 1
ATOM 666 C C . THR A 1 84 ? -40.602 1.475 28.092 1.00 71.94 84 THR A C 1
ATOM 668 O O . THR A 1 84 ? -40.818 2.654 27.794 1.00 71.94 84 THR A O 1
ATOM 671 N N . PRO A 1 85 ? -41.142 0.464 27.388 1.00 74.06 85 PRO A N 1
ATOM 672 C CA . PRO A 1 85 ? -42.044 0.711 26.271 1.00 74.06 85 PRO A CA 1
ATOM 673 C C . PRO A 1 85 ? -43.287 1.485 26.740 1.00 74.06 85 PRO A C 1
ATOM 675 O O . PRO A 1 85 ? -43.791 1.226 27.839 1.00 74.06 85 PRO A O 1
ATOM 678 N N . PRO A 1 86 ? -43.794 2.439 25.938 1.00 77.25 86 PRO A N 1
ATOM 679 C CA . PRO A 1 86 ? -44.990 3.189 26.296 1.00 77.25 86 PRO A CA 1
ATOM 680 C C . PRO A 1 86 ? -46.189 2.238 26.388 1.00 77.25 86 PRO A C 1
ATOM 682 O O . PRO A 1 86 ? -46.402 1.409 25.503 1.00 77.25 86 PRO A O 1
ATOM 685 N N . LYS A 1 87 ? -46.986 2.359 27.458 1.00 79.44 87 LYS A N 1
ATOM 686 C CA . LYS A 1 87 ? -48.265 1.646 27.562 1.00 79.44 87 LYS A CA 1
ATOM 687 C C . LYS A 1 87 ? -49.190 2.141 26.452 1.00 79.44 87 LYS A C 1
ATOM 689 O O . LYS A 1 87 ? -49.599 3.301 26.465 1.00 79.44 87 LYS A O 1
ATOM 694 N N . VAL A 1 88 ? -49.511 1.260 25.512 1.00 79.31 88 VAL A N 1
ATOM 695 C CA . VAL A 1 88 ? -50.619 1.470 24.579 1.00 79.31 88 VAL A CA 1
ATOM 696 C C . VAL A 1 88 ? -51.930 1.449 25.373 1.00 79.31 88 VAL A C 1
ATOM 698 O O . VAL A 1 88 ? -52.102 0.553 26.201 1.00 79.31 88 VAL A O 1
ATOM 701 N N . PRO A 1 89 ? -52.819 2.443 25.203 1.00 76.19 89 PRO A N 1
ATOM 702 C CA . PRO A 1 89 ? -54.131 2.403 25.829 1.00 76.19 89 PRO A CA 1
ATOM 703 C C . PRO A 1 89 ? -54.959 1.285 25.191 1.00 76.19 89 PRO A C 1
ATOM 705 O O . PRO A 1 89 ? -55.060 1.212 23.965 1.00 76.19 89 PRO A O 1
ATOM 708 N N . ASP A 1 90 ? -55.533 0.424 26.029 1.00 76.88 90 ASP A N 1
ATOM 709 C CA . ASP A 1 90 ? -56.560 -0.524 25.604 1.00 76.88 90 ASP A CA 1
ATOM 710 C C . ASP A 1 90 ? -57.805 0.290 25.208 1.00 76.88 90 ASP A C 1
ATOM 712 O O . ASP A 1 90 ? -58.342 1.036 26.032 1.00 76.88 90 ASP A O 1
ATOM 716 N N . PHE A 1 91 ? -58.194 0.211 23.932 1.00 66.75 91 PHE A N 1
ATOM 717 C CA . PHE A 1 91 ? -59.420 0.815 23.398 1.00 66.75 91 PHE A CA 1
ATOM 718 C C . PHE A 1 91 ? -60.620 -0.111 23.596 1.00 66.75 91 PHE A C 1
ATOM 720 O O . PHE A 1 91 ? -60.461 -1.332 23.363 1.00 66.75 91 PHE A O 1
#

Mean predicted aligned error: 15.21 Å

Solvent-accessible surface area (backbone atoms only — not comparable to full-atom values): 5764 Å² total; per-residue (Å²): 143,85,66,78,71,65,63,64,67,70,67,74,75,78,81,78,70,77,69,88,63,74,56,63,78,86,61,90,70,84,48,73,68,39,48,52,54,43,48,54,26,49,54,44,48,52,51,55,50,51,57,51,48,56,54,50,50,52,52,54,52,49,55,54,49,52,55,51,52,51,52,51,50,50,50,52,54,56,70,66,50,88,76,76,78,80,83,77,80,88,128